Protein AF-0000000068385764 (afdb_homodimer)

Nearest PDB structures (foldseek):
  3mxz-assembly1_A  TM=8.452E-01  e=9.315E-01  Arabidopsis thaliana
  4q4a-assembly1_A  TM=8.305E-01  e=1.047E+00  Thermotoga maritima MSB8
  3lsq-assembly1_A  TM=7.237E-01  e=1.990E+00  Trypanosoma brucei
  8ivz-assembly1_A  TM=7.715E-01  e=4.508E+00  Mus musculus
  8tsh-assembly1_F  TM=5.080E-01  e=4.252E+00  Caldimonas thermodepolymerans

Secondary structure (DSSP, 8-state):
-------------------HHHHHHHHHHHHHHHHHHHHHHHHHHHHHHHHTTS---HHHHHHHHHHHHHHHHHHHHHHHTT--/-------------------HHHHHHHHHHHHHHHHHHHHHHHHHHHHHHHHTTS---HHHHHHHHHHHHHHHHHHHHHHHTT--

Sequence (168 aa):
MKSFKATIAMLACFAGPASANECSDAADAYNSATSEISGYLRRYVGCVENSQGADDCSSEFRRLRNAQSDFESAVSQYQSYDCRMKSFKATIAMLACFAGPASANECSDAADAYNSATSEISGYLRRYVGCVENSQGADDCSSEFRRLRNAQSDFESAVSQYQSYDCR

Radius of gyration: 26.23 Å; Cα contacts (8 Å, |Δi|>4): 142; chains: 2; bounding box: 57×90×42 Å

pLDDT: mean 84.88, std 19.81, range [37.25, 98.75]

Foldseek 3Di:
DPPPPPPPPPPPVPVPQPDPVLLVVLVVLLVVLVVQLVVLVVVQVVCVVVCPVVDPSVVSVVSNVVSVVSNVVSVVSNVVNVSD/DPPPPPPPPPPPVPVPQPDPVLLVVLVVLLVVLVVQLVVLVVVQVVCVVPCPVVDPSVVSVVSNVVSVVSNVVSVVSNVVNVSD

Structure (mmCIF, N/CA/C/O backbone):
data_AF-0000000068385764-model_v1
#
loop_
_entity.id
_entity.type
_entity.pdbx_description
1 polymer 'Uncharacterized protein'
#
loop_
_atom_site.group_PDB
_atom_site.id
_atom_site.type_symbol
_atom_site.label_atom_id
_atom_site.label_alt_id
_atom_site.label_comp_id
_atom_site.label_asym_id
_atom_site.label_entity_id
_atom_site.label_seq_id
_atom_site.pdbx_PDB_ins_code
_atom_site.Cartn_x
_atom_site.Cartn_y
_atom_site.Cartn_z
_atom_site.occupancy
_atom_site.B_iso_or_equiv
_atom_site.auth_seq_id
_atom_site.auth_comp_id
_atom_site.auth_asym_id
_atom_site.auth_atom_id
_atom_site.pdbx_PDB_model_num
ATOM 1 N N . MET A 1 1 ? -42.375 -48.875 1.372 1 37.25 1 MET A N 1
ATOM 2 C CA . MET A 1 1 ? -41.656 -47.625 1.422 1 37.25 1 MET A CA 1
ATOM 3 C C . MET A 1 1 ? -40.281 -47.75 0.779 1 37.25 1 MET A C 1
ATOM 5 O O . MET A 1 1 ? -39.438 -48.531 1.223 1 37.25 1 MET A O 1
ATOM 9 N N . LYS A 1 2 ? -40.188 -47.656 -0.62 1 51.62 2 LYS A N 1
ATOM 10 C CA . LYS A 1 2 ? -38.969 -47.719 -1.436 1 51.62 2 LYS A CA 1
ATOM 11 C C . LYS A 1 2 ? -38 -46.594 -1.036 1 51.62 2 LYS A C 1
ATOM 13 O O . LYS A 1 2 ? -38.375 -45.438 -0.96 1 51.62 2 LYS A O 1
ATOM 18 N N . SER A 1 3 ? -36.969 -46.781 -0.1 1 49.47 3 SER A N 1
ATOM 19 C CA . SER A 1 3 ? -35.906 -45.875 0.26 1 49.47 3 SER A CA 1
ATOM 20 C C . SER A 1 3 ? -35.125 -45.406 -0.977 1 49.47 3 SER A C 1
ATOM 22 O O . SER A 1 3 ? -34.656 -46.219 -1.763 1 49.47 3 SER A O 1
ATOM 24 N N . PHE A 1 4 ? -35.531 -44.219 -1.562 1 52.66 4 PHE A N 1
ATOM 25 C CA . PHE A 1 4 ? -34.812 -43.531 -2.625 1 52.66 4 PHE A CA 1
ATOM 26 C C . PHE A 1 4 ? -33.406 -43.156 -2.168 1 52.66 4 PHE A C 1
ATOM 28 O O . PHE A 1 4 ? -33.25 -42.281 -1.313 1 52.66 4 PHE A O 1
ATOM 35 N N . LYS A 1 5 ? -32.406 -44.062 -2.152 1 48.16 5 LYS A N 1
ATOM 36 C CA . LYS A 1 5 ? -31.016 -43.719 -1.959 1 48.16 5 LYS A CA 1
ATOM 37 C C . LYS A 1 5 ? -30.531 -42.719 -3.02 1 48.16 5 LYS A C 1
ATOM 39 O O . LYS A 1 5 ? -30.469 -43.062 -4.203 1 48.16 5 LYS A O 1
ATOM 44 N N . ALA A 1 6 ? -30.734 -41.375 -2.832 1 48.66 6 ALA A N 1
ATOM 45 C CA . ALA A 1 6 ? -30.125 -40.344 -3.656 1 48.66 6 ALA A CA 1
ATOM 46 C C . ALA A 1 6 ? -28.609 -40.406 -3.578 1 48.66 6 ALA A C 1
ATOM 48 O O . ALA A 1 6 ? -28.016 -40.219 -2.51 1 48.66 6 ALA A O 1
ATOM 49 N N . THR A 1 7 ? -27.906 -41.188 -4.371 1 43.41 7 THR A N 1
ATOM 50 C CA . THR A 1 7 ? -26.453 -41.125 -4.508 1 43.41 7 THR A CA 1
ATOM 51 C C . THR A 1 7 ? -26.031 -39.719 -4.922 1 43.41 7 THR A C 1
ATOM 53 O O . THR A 1 7 ? -26.359 -39.25 -6.02 1 43.41 7 THR A O 1
ATOM 56 N N . ILE A 1 8 ? -25.812 -38.75 -4.043 1 47.38 8 ILE A N 1
ATOM 57 C CA . ILE A 1 8 ? -25.172 -37.469 -4.305 1 47.38 8 ILE A CA 1
ATOM 58 C C . ILE A 1 8 ? -23.797 -37.688 -4.945 1 47.38 8 ILE A C 1
ATOM 60 O O . ILE A 1 8 ? -22.891 -38.219 -4.301 1 47.38 8 ILE A O 1
ATOM 64 N N . ALA A 1 9 ? -23.75 -37.875 -6.27 1 41.59 9 ALA A N 1
ATOM 65 C CA . ALA A 1 9 ? -22.484 -37.844 -7.016 1 41.59 9 ALA A CA 1
ATOM 66 C C . ALA A 1 9 ? -21.719 -36.562 -6.754 1 41.59 9 ALA A C 1
ATOM 68 O O . ALA A 1 9 ? -22.156 -35.469 -7.164 1 41.59 9 ALA A O 1
ATOM 69 N N . MET A 1 10 ? -20.906 -36.438 -5.715 1 45.66 10 MET A N 1
ATOM 70 C CA . MET A 1 10 ? -19.922 -35.344 -5.566 1 45.66 10 MET A CA 1
ATOM 71 C C . MET A 1 10 ? -19.047 -35.25 -6.801 1 45.66 10 MET A C 1
ATOM 73 O O . MET A 1 10 ? -18.219 -36.125 -7.055 1 45.66 10 MET A O 1
ATOM 77 N N . LEU A 1 11 ? -19.469 -34.656 -7.848 1 44.22 11 LEU A N 1
ATOM 78 C CA . LEU A 1 11 ? -18.594 -34.25 -8.945 1 44.22 11 LEU A CA 1
ATOM 79 C C . LEU A 1 11 ? -17.391 -33.469 -8.43 1 44.22 11 LEU A C 1
ATOM 81 O O . LEU A 1 11 ? -17.5 -32.281 -8.102 1 44.22 11 LEU A O 1
ATOM 85 N N . ALA A 1 12 ? -16.5 -34.062 -7.688 1 44.38 12 ALA A N 1
ATOM 86 C CA . ALA A 1 12 ? -15.203 -33.438 -7.488 1 44.38 12 ALA A CA 1
ATOM 87 C C . ALA A 1 12 ? -14.586 -33.031 -8.82 1 44.38 12 ALA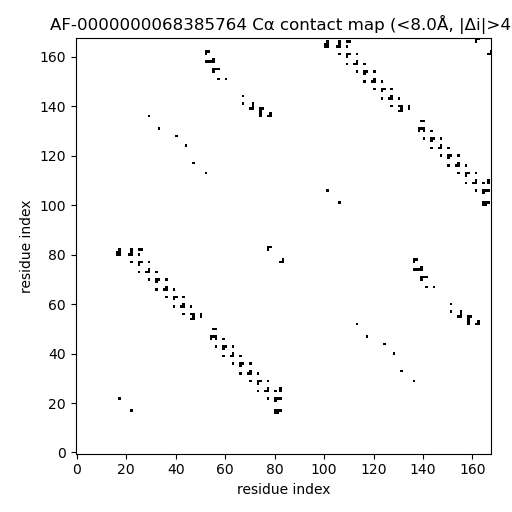 A C 1
ATOM 89 O O . ALA A 1 12 ? -14.172 -33.875 -9.609 1 44.38 12 ALA A O 1
ATOM 90 N N . CYS A 1 13 ? -15.031 -31.938 -9.391 1 45.38 13 CYS A N 1
ATOM 91 C CA . CYS A 1 13 ? -14.266 -31.391 -10.5 1 45.38 13 CYS A CA 1
ATOM 92 C C . CYS A 1 13 ? -12.773 -31.359 -10.18 1 45.38 13 CYS A C 1
ATOM 94 O O . CYS A 1 13 ? -12.312 -30.484 -9.445 1 45.38 13 CYS A O 1
ATOM 96 N N . PHE A 1 14 ? -12.117 -32.438 -10.062 1 45.25 14 PHE A N 1
ATOM 97 C CA . PHE A 1 14 ? -10.656 -32.469 -10.086 1 45.25 14 PHE A CA 1
ATOM 98 C C . PHE A 1 14 ? -10.125 -31.562 -11.195 1 45.25 14 PHE A C 1
ATOM 100 O O . PHE A 1 14 ? -10.367 -31.812 -12.375 1 45.25 14 PHE A O 1
ATOM 107 N N . ALA A 1 15 ? -10.023 -30.188 -10.93 1 49.81 15 ALA A N 1
ATOM 108 C CA . ALA A 1 15 ? -9.266 -29.406 -11.906 1 49.81 15 ALA A CA 1
ATOM 109 C C . ALA A 1 15 ? -8.039 -30.172 -12.391 1 49.81 15 ALA A C 1
ATOM 111 O O . ALA A 1 15 ? -7.203 -30.594 -11.586 1 49.81 15 ALA A O 1
ATOM 112 N N . GLY A 1 16 ? -8.148 -30.938 -13.25 1 56.5 16 GLY A N 1
ATOM 113 C CA . GLY A 1 16 ? -7.035 -31.609 -13.898 1 56.5 16 GLY A CA 1
ATOM 114 C C . GLY A 1 16 ? -5.797 -30.75 -14.008 1 56.5 16 GLY A C 1
ATOM 115 O O . GLY A 1 16 ? -5.871 -29.531 -13.836 1 56.5 16 GLY A O 1
ATOM 116 N N . PRO A 1 17 ? -4.539 -31.391 -13.953 1 61.53 17 PRO A N 1
ATOM 117 C CA . PRO A 1 17 ? -3.307 -30.625 -14.117 1 61.53 17 PRO A CA 1
ATOM 118 C C . PRO A 1 17 ? -3.426 -29.547 -15.203 1 61.53 17 PRO A C 1
ATOM 120 O O . PRO A 1 17 ? -4.043 -29.781 -16.25 1 61.53 17 PRO A O 1
ATOM 123 N N . ALA A 1 18 ? -3.285 -28.281 -14.711 1 64.62 18 ALA A N 1
ATOM 124 C CA . ALA A 1 18 ? -3.287 -27.172 -15.672 1 64.62 18 ALA A CA 1
ATOM 125 C C . ALA A 1 18 ? -2.467 -27.531 -16.906 1 64.62 18 ALA A C 1
ATOM 127 O O . ALA A 1 18 ? -1.429 -28.188 -16.812 1 64.62 18 ALA A O 1
ATOM 128 N N . SER A 1 19 ? -3.064 -27.422 -17.984 1 75.44 19 SER A N 1
ATOM 129 C CA . SER A 1 19 ? -2.277 -27.578 -19.203 1 75.44 19 SER A CA 1
ATOM 130 C C . SER A 1 19 ? -1.047 -26.672 -19.188 1 75.44 19 SER A C 1
ATOM 132 O O . SER A 1 19 ? -0.979 -25.719 -18.406 1 75.44 19 SER A O 1
ATOM 134 N N . ALA A 1 20 ? 0.087 -27.047 -19.781 1 78.81 20 ALA A N 1
ATOM 135 C CA . ALA A 1 20 ? 1.304 -26.25 -19.922 1 78.81 20 ALA A CA 1
ATOM 136 C C . ALA A 1 20 ? 0.978 -24.812 -20.312 1 78.81 20 ALA A C 1
ATOM 138 O O . ALA A 1 20 ? 1.614 -23.875 -19.844 1 78.81 20 ALA A O 1
ATOM 139 N N . ASN A 1 21 ? -0.112 -24.625 -21.094 1 85.06 21 ASN A N 1
ATOM 140 C CA . ASN A 1 21 ? -0.501 -23.281 -21.531 1 85.06 21 ASN A CA 1
ATOM 141 C C . ASN A 1 21 ? -1.097 -22.469 -20.391 1 85.06 21 ASN A C 1
ATOM 143 O O . ASN A 1 21 ? -0.827 -21.281 -20.266 1 85.06 21 ASN A O 1
ATOM 147 N N . GLU A 1 22 ? -1.84 -23.172 -19.562 1 87.12 22 GLU A N 1
ATOM 148 C CA . GLU A 1 22 ? -2.441 -22.453 -18.438 1 87.12 22 GLU A CA 1
ATOM 149 C C . GLU A 1 22 ? -1.375 -21.953 -17.469 1 87.12 22 GLU A C 1
ATOM 151 O O . GLU A 1 22 ? -1.46 -20.828 -16.969 1 87.12 22 GLU A O 1
ATOM 156 N N . CYS A 1 23 ? -0.352 -22.719 -17.281 1 91.06 23 CYS A N 1
ATOM 157 C CA . CYS A 1 23 ? 0.727 -22.312 -16.391 1 91.06 23 CYS A CA 1
ATOM 158 C C . CYS A 1 23 ? 1.562 -21.203 -17 1 91.06 23 CYS A C 1
ATOM 160 O O . CYS A 1 23 ? 1.989 -20.281 -16.312 1 91.06 23 CYS A O 1
ATOM 162 N N . SER A 1 24 ? 1.756 -21.344 -18.281 1 92.5 24 SER A N 1
ATOM 163 C CA . SER A 1 24 ? 2.486 -20.266 -18.953 1 92.5 24 SER A CA 1
ATOM 164 C C . SER A 1 24 ? 1.74 -18.938 -18.859 1 92.5 24 SER A C 1
ATOM 166 O O . SER A 1 24 ? 2.342 -17.906 -18.562 1 92.5 24 SER A O 1
ATOM 168 N N . ASP A 1 25 ? 0.398 -18.938 -19.047 1 92.81 25 ASP A N 1
ATOM 169 C CA . ASP A 1 25 ? -0.423 -17.734 -18.938 1 92.81 25 ASP A CA 1
ATOM 170 C C . ASP A 1 25 ? -0.392 -17.188 -17.5 1 92.81 25 ASP A C 1
ATOM 172 O O . ASP A 1 25 ? -0.287 -15.977 -17.312 1 92.81 25 ASP A O 1
ATOM 176 N N . ALA A 1 26 ? -0.474 -18.031 -16.594 1 94.31 26 ALA A N 1
ATOM 177 C CA . ALA A 1 26 ? -0.449 -17.609 -15.188 1 94.31 26 ALA A CA 1
ATOM 178 C C . ALA A 1 26 ? 0.901 -17 -14.828 1 94.31 26 ALA A C 1
ATOM 180 O O . ALA A 1 26 ? 0.963 -16.016 -14.094 1 94.31 26 ALA A O 1
ATOM 181 N N . ALA A 1 27 ? 1.94 -17.609 -15.281 1 93.88 27 ALA A N 1
ATOM 182 C CA . ALA A 1 27 ? 3.281 -17.078 -15.039 1 93.88 27 ALA A CA 1
ATOM 183 C C . ALA A 1 27 ? 3.439 -15.695 -15.648 1 93.88 27 ALA A C 1
ATOM 185 O O . ALA A 1 27 ? 4.012 -14.797 -15.023 1 93.88 27 ALA A O 1
ATOM 186 N N . ASP A 1 28 ? 2.908 -15.57 -16.812 1 95 28 ASP A N 1
ATOM 187 C CA . ASP A 1 28 ? 2.951 -14.273 -17.484 1 95 28 ASP A CA 1
ATOM 188 C C . ASP A 1 28 ? 2.156 -13.227 -16.703 1 95 28 ASP A C 1
ATOM 190 O O . ASP A 1 28 ? 2.615 -12.102 -16.516 1 95 28 ASP A O 1
ATOM 194 N N . ALA A 1 29 ? 0.967 -13.578 -16.281 1 95.88 29 ALA A N 1
ATOM 195 C CA . ALA A 1 29 ? 0.139 -12.688 -15.477 1 95.88 29 ALA A CA 1
ATOM 196 C C . ALA A 1 29 ? 0.841 -12.305 -14.172 1 95.88 29 ALA A C 1
ATOM 198 O O . ALA A 1 29 ? 0.831 -11.133 -13.773 1 95.88 29 ALA A O 1
ATOM 199 N N . TYR A 1 30 ? 1.454 -13.281 -13.594 1 96.31 30 TYR A N 1
ATOM 200 C CA . TYR A 1 30 ? 2.189 -13.031 -12.359 1 96.31 30 TYR A CA 1
ATOM 201 C C . TYR A 1 30 ? 3.342 -12.062 -12.594 1 96.31 30 TYR A C 1
ATOM 203 O O . TYR A 1 30 ? 3.521 -11.102 -11.844 1 96.31 30 TYR A O 1
ATOM 211 N N . ASN A 1 31 ? 4.09 -12.305 -13.578 1 96.25 31 ASN A N 1
ATOM 212 C CA . ASN A 1 31 ? 5.215 -11.438 -13.898 1 96.25 31 ASN A CA 1
ATOM 213 C C . ASN A 1 31 ? 4.75 -10.008 -14.195 1 96.25 31 ASN A C 1
ATOM 215 O O . ASN A 1 31 ? 5.375 -9.047 -13.75 1 96.25 31 ASN A O 1
ATOM 219 N N . SER A 1 32 ? 3.689 -9.859 -14.914 1 97.62 32 SER A N 1
ATOM 220 C CA . SER A 1 32 ? 3.129 -8.555 -15.227 1 97.62 32 SER A CA 1
ATOM 221 C C . SER A 1 32 ? 2.662 -7.836 -13.969 1 97.62 32 SER A C 1
ATOM 223 O O . SER A 1 32 ? 2.965 -6.656 -13.766 1 97.62 32 SER A O 1
ATOM 225 N N . ALA A 1 33 ? 1.976 -8.562 -13.172 1 97.94 33 ALA A N 1
ATOM 226 C CA . ALA A 1 33 ? 1.474 -7.973 -11.93 1 97.94 33 ALA A CA 1
ATOM 227 C C . ALA A 1 33 ? 2.623 -7.559 -11.016 1 97.94 33 ALA A C 1
ATOM 229 O O . ALA A 1 33 ? 2.555 -6.516 -10.352 1 97.94 33 ALA A O 1
ATOM 230 N N . THR A 1 34 ? 3.643 -8.359 -10.938 1 97.62 34 THR A N 1
ATOM 231 C CA . THR A 1 34 ? 4.812 -8.047 -10.133 1 97.62 34 THR A CA 1
ATOM 232 C C . THR A 1 34 ? 5.484 -6.77 -10.633 1 97.62 34 THR A C 1
ATOM 234 O O . THR A 1 34 ? 5.863 -5.906 -9.836 1 97.62 34 THR A O 1
ATOM 237 N N . SER A 1 35 ? 5.629 -6.699 -11.922 1 97.75 35 SER A N 1
ATOM 238 C CA . SER A 1 35 ? 6.211 -5.496 -12.508 1 97.75 35 SER A CA 1
ATOM 239 C C . SER A 1 35 ? 5.363 -4.266 -12.195 1 97.75 35 SER A C 1
ATOM 241 O O . SER A 1 35 ? 5.898 -3.221 -11.812 1 97.75 35 SER A O 1
ATOM 243 N N . GLU A 1 36 ? 4.086 -4.383 -12.359 1 98.25 36 GLU A N 1
ATOM 244 C CA . GLU A 1 36 ? 3.18 -3.258 -12.141 1 98.25 36 GLU A CA 1
ATOM 245 C C . GLU A 1 36 ? 3.215 -2.803 -10.688 1 98.25 36 GLU A C 1
ATOM 247 O O . GLU A 1 36 ? 3.355 -1.609 -10.406 1 98.25 36 GLU A O 1
ATOM 252 N N . ILE A 1 37 ? 3.086 -3.768 -9.773 1 98.25 37 ILE A N 1
ATOM 253 C CA . ILE A 1 37 ? 3.051 -3.406 -8.359 1 98.25 37 ILE A CA 1
ATOM 254 C C . ILE A 1 37 ? 4.391 -2.805 -7.949 1 98.25 37 ILE A C 1
ATOM 256 O O . ILE A 1 37 ? 4.441 -1.884 -7.129 1 98.25 37 ILE A O 1
ATOM 260 N N . SER A 1 38 ? 5.531 -3.262 -8.508 1 97.12 38 SER A N 1
ATOM 261 C CA . SER A 1 38 ? 6.848 -2.689 -8.234 1 97.12 38 SER A CA 1
ATOM 262 C C . SER A 1 38 ? 6.93 -1.245 -8.719 1 97.12 38 SER A C 1
ATOM 264 O O . SER A 1 38 ? 7.516 -0.394 -8.047 1 97.12 38 SER A O 1
ATOM 266 N N . GLY A 1 39 ? 6.352 -0.966 -9.852 1 97.69 39 GLY A N 1
ATOM 267 C CA . GLY A 1 39 ? 6.309 0.397 -10.359 1 97.69 39 GLY A CA 1
ATOM 268 C C . GLY A 1 39 ? 5.551 1.346 -9.445 1 97.69 39 GLY A C 1
ATOM 269 O O . GLY A 1 39 ? 6.047 2.424 -9.117 1 97.69 39 GLY A O 1
ATOM 270 N N . TYR A 1 40 ? 4.414 0.905 -9.039 1 98.12 40 TYR A N 1
ATOM 271 C CA . TYR A 1 40 ? 3.594 1.765 -8.195 1 98.12 40 TYR A CA 1
ATOM 272 C C . TYR A 1 40 ? 4.199 1.897 -6.805 1 98.12 40 TYR A C 1
ATOM 274 O O . TYR A 1 40 ? 4.078 2.945 -6.164 1 98.12 40 TYR A O 1
ATOM 282 N N . LEU A 1 41 ? 4.871 0.837 -6.312 1 97.5 41 LEU A N 1
ATOM 283 C CA . LEU A 1 41 ? 5.605 0.907 -5.055 1 97.5 41 LEU A CA 1
ATOM 284 C C . LEU A 1 41 ? 6.668 2.002 -5.105 1 97.5 41 LEU A C 1
ATOM 286 O O . LEU A 1 41 ? 6.781 2.805 -4.176 1 97.5 41 LEU A O 1
ATOM 290 N N . ARG A 1 42 ? 7.398 2.094 -6.137 1 96.5 42 ARG A N 1
ATOM 291 C CA . ARG A 1 42 ? 8.438 3.109 -6.285 1 96.5 42 ARG A CA 1
ATOM 292 C C . ARG A 1 42 ? 7.832 4.512 -6.266 1 96.5 42 ARG A C 1
ATOM 294 O O . ARG A 1 42 ? 8.367 5.41 -5.613 1 96.5 42 ARG A O 1
ATOM 301 N N . ARG A 1 43 ? 6.758 4.672 -6.957 1 97.94 43 ARG A N 1
ATOM 302 C CA . ARG A 1 43 ? 6.09 5.973 -6.977 1 97.94 43 ARG A CA 1
ATOM 303 C C . ARG A 1 43 ? 5.59 6.352 -5.586 1 97.94 43 ARG A C 1
ATOM 305 O O . ARG A 1 43 ? 5.742 7.496 -5.156 1 97.94 43 ARG A O 1
ATOM 312 N N . TYR A 1 44 ? 5.016 5.406 -4.918 1 98.44 44 TYR A N 1
ATOM 313 C CA . TYR A 1 44 ? 4.484 5.66 -3.584 1 98.44 44 TYR A CA 1
ATOM 314 C C . TYR A 1 44 ? 5.602 5.996 -2.605 1 98.44 44 TYR A C 1
ATOM 316 O O . TYR A 1 44 ? 5.48 6.93 -1.81 1 98.44 44 TYR A O 1
ATOM 324 N N . VAL A 1 45 ? 6.676 5.246 -2.613 1 97.06 45 VAL A N 1
ATOM 325 C CA . VAL A 1 45 ? 7.844 5.535 -1.786 1 97.06 45 VAL A CA 1
ATOM 326 C C . VAL A 1 45 ? 8.32 6.961 -2.049 1 97.06 45 VAL A C 1
ATOM 328 O O . VAL A 1 45 ? 8.539 7.73 -1.111 1 97.06 45 VAL A O 1
ATOM 331 N N . GLY A 1 46 ? 8.5 7.277 -3.32 1 96.94 46 GLY A N 1
ATOM 332 C CA . GLY A 1 46 ? 8.898 8.633 -3.672 1 96.94 46 GLY A CA 1
ATOM 333 C C . GLY A 1 46 ? 7.961 9.695 -3.125 1 96.94 46 GLY A C 1
ATOM 334 O O . GLY A 1 46 ? 8.414 10.727 -2.633 1 96.94 46 GLY A O 1
ATOM 335 N N . CYS A 1 47 ? 6.66 9.5 -3.203 1 97.94 47 CYS A N 1
ATOM 336 C CA . CYS A 1 47 ? 5.668 10.445 -2.695 1 97.94 47 CYS A CA 1
ATOM 337 C C . CYS A 1 47 ? 5.828 10.648 -1.194 1 97.94 47 CYS A C 1
ATOM 339 O O . CYS A 1 47 ? 5.859 11.781 -0.718 1 97.94 47 CYS A O 1
ATOM 341 N N . VAL A 1 48 ? 5.945 9.555 -0.44 1 97.44 48 VAL A N 1
ATOM 342 C CA . VAL A 1 48 ? 6.059 9.625 1.013 1 97.44 48 VAL A CA 1
ATOM 343 C C . VAL A 1 48 ? 7.344 10.359 1.397 1 97.44 48 VAL A C 1
ATOM 345 O O . VAL A 1 48 ? 7.332 11.227 2.275 1 97.44 48 VAL A O 1
ATOM 348 N N . GLU A 1 49 ? 8.438 10.102 0.788 1 95.19 49 GLU A N 1
ATOM 349 C CA . GLU A 1 49 ? 9.734 10.672 1.118 1 95.19 49 GLU A CA 1
ATOM 350 C C . GLU A 1 49 ? 9.781 12.164 0.798 1 95.19 49 GLU A C 1
ATOM 352 O O . GLU A 1 49 ? 10.469 12.93 1.475 1 95.19 49 GLU A O 1
ATOM 357 N N . ASN A 1 50 ? 9.031 12.508 -0.175 1 95.44 50 ASN A N 1
ATOM 358 C CA . ASN A 1 50 ? 9.148 13.883 -0.65 1 95.44 50 ASN A CA 1
ATOM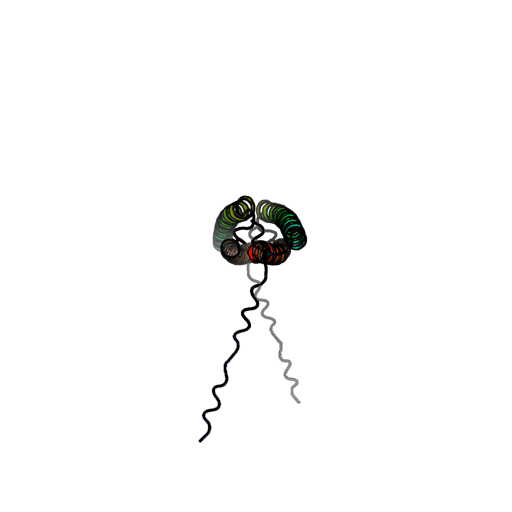 359 C C . ASN A 1 50 ? 8.016 14.758 -0.13 1 95.44 50 ASN A C 1
ATOM 361 O O . ASN A 1 50 ? 8.039 15.984 -0.289 1 95.44 50 ASN A O 1
ATOM 365 N N . SER A 1 51 ? 6.992 14.211 0.456 1 94.69 51 SER A N 1
ATOM 366 C CA . SER A 1 51 ? 5.785 14.938 0.831 1 94.69 51 SER A CA 1
ATOM 367 C C . SER A 1 51 ? 6.105 16.078 1.798 1 94.69 51 SER A C 1
ATOM 369 O O . SER A 1 51 ? 5.562 17.172 1.676 1 94.69 51 SER A O 1
ATOM 371 N N . GLN A 1 52 ? 6.953 15.859 2.826 1 92.31 52 GLN A N 1
ATOM 372 C CA . GLN A 1 52 ? 7.277 16.812 3.877 1 92.31 52 GLN A CA 1
ATOM 373 C C . GLN A 1 52 ? 6.012 17.406 4.488 1 92.31 52 GLN A C 1
ATOM 375 O O . GLN A 1 52 ? 5.961 18.609 4.789 1 92.31 52 GLN A O 1
ATOM 380 N N . GLY A 1 53 ? 4.93 16.609 4.512 1 92.62 53 GLY A N 1
ATOM 381 C CA . GLY A 1 53 ? 3.693 17.031 5.148 1 92.62 53 GLY A CA 1
ATOM 382 C C . GLY A 1 53 ? 2.75 17.75 4.195 1 92.62 53 GLY A C 1
ATOM 383 O O . GLY A 1 53 ? 1.648 18.141 4.586 1 92.62 53 GLY A O 1
ATOM 384 N N . ALA A 1 54 ? 3.084 17.938 2.979 1 94.38 54 ALA A N 1
ATOM 385 C CA . ALA A 1 54 ? 2.275 18.688 2.016 1 94.38 54 ALA A CA 1
ATOM 386 C C . ALA A 1 54 ? 1.307 17.766 1.282 1 94.38 54 ALA A C 1
ATOM 388 O O . ALA A 1 54 ? 0.301 18.219 0.734 1 94.38 54 ALA A O 1
ATOM 389 N N . ASP A 1 55 ? 1.608 16.531 1.155 1 95.81 55 ASP A N 1
ATOM 390 C CA . ASP A 1 55 ? 0.844 15.531 0.417 1 95.81 55 ASP A CA 1
ATOM 391 C C . ASP A 1 55 ? 0.661 14.258 1.243 1 95.81 55 ASP A C 1
ATOM 393 O O . ASP A 1 55 ? 1.629 13.719 1.784 1 95.81 55 ASP A O 1
ATOM 397 N N . ASP A 1 56 ? -0.558 13.828 1.349 1 97.25 56 ASP A N 1
ATOM 398 C CA . ASP A 1 56 ? -0.821 12.617 2.117 1 97.25 56 ASP A CA 1
ATOM 399 C C . ASP A 1 56 ? -0.665 11.375 1.25 1 97.25 56 ASP A C 1
ATOM 401 O O . ASP A 1 56 ? -0.852 10.25 1.726 1 97.25 56 ASP A O 1
ATOM 405 N N . CYS A 1 57 ? -0.433 11.469 -0.028 1 98.56 57 CYS A N 1
ATOM 406 C CA . CYS A 1 57 ? -0.08 10.438 -0.995 1 98.56 57 CYS A CA 1
ATOM 407 C C . CYS A 1 57 ? -1.227 9.453 -1.182 1 98.56 57 CYS A C 1
ATOM 409 O O . CYS A 1 57 ? -1.002 8.289 -1.533 1 98.56 57 CYS A O 1
ATOM 411 N N . SER A 1 58 ? -2.473 9.93 -0.923 1 98.38 58 SER A N 1
ATOM 412 C CA . SER A 1 58 ? -3.645 9.062 -1.045 1 98.38 58 SER A CA 1
ATOM 413 C C . SER A 1 58 ? -3.846 8.609 -2.486 1 98.38 58 SER A C 1
ATOM 415 O O . SER A 1 58 ? -4.273 7.477 -2.729 1 98.38 58 SER A O 1
ATOM 417 N N . SER A 1 59 ? -3.502 9.469 -3.422 1 98.44 59 SER A N 1
ATOM 418 C CA . SER A 1 59 ? -3.676 9.109 -4.824 1 98.44 59 SER A CA 1
ATOM 419 C C . SER A 1 59 ? -2.713 8 -5.234 1 98.44 59 SER A C 1
ATOM 421 O O . SER A 1 59 ? -3.117 7.02 -5.867 1 98.44 59 SER A O 1
ATOM 423 N N . GLU A 1 60 ? -1.466 8.148 -4.887 1 98.56 60 GLU A N 1
ATOM 424 C CA . GLU A 1 60 ? -0.49 7.109 -5.195 1 98.56 60 GLU A CA 1
ATOM 425 C C . GLU A 1 60 ? -0.833 5.801 -4.484 1 98.56 60 GLU A C 1
ATOM 427 O O . GLU A 1 60 ? -0.651 4.719 -5.043 1 98.56 60 GLU A O 1
ATOM 432 N N . PHE A 1 61 ? -1.356 5.895 -3.314 1 98.75 61 PHE A N 1
ATOM 433 C CA . PHE A 1 61 ? -1.701 4.684 -2.58 1 98.75 61 PHE A CA 1
ATOM 434 C C . PHE A 1 61 ? -2.867 3.963 -3.244 1 98.75 61 PHE A C 1
ATOM 436 O O . PHE A 1 61 ? -2.92 2.73 -3.252 1 98.75 61 PHE A O 1
ATOM 443 N N . ARG A 1 62 ? -3.797 4.691 -3.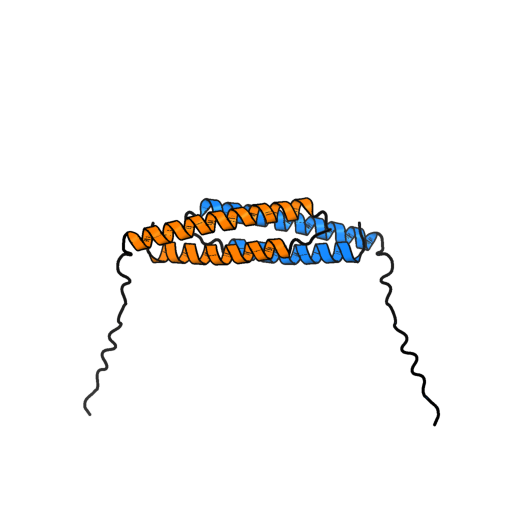729 1 98.62 62 ARG A N 1
ATOM 444 C CA . ARG A 1 62 ? -4.914 4.086 -4.445 1 98.62 62 ARG A CA 1
ATOM 445 C C . ARG A 1 62 ? -4.422 3.283 -5.645 1 98.62 62 ARG A C 1
ATOM 447 O O . ARG A 1 62 ? -4.922 2.188 -5.914 1 98.62 62 ARG A O 1
ATOM 454 N N . ARG A 1 63 ? -3.475 3.793 -6.355 1 98.62 63 ARG A N 1
ATOM 455 C CA . ARG A 1 63 ? -2.898 3.072 -7.484 1 98.62 63 ARG A CA 1
ATOM 456 C C . ARG A 1 63 ? -2.184 1.807 -7.02 1 98.62 63 ARG A C 1
ATOM 458 O O . ARG A 1 63 ? -2.301 0.754 -7.652 1 98.62 63 ARG A O 1
ATOM 465 N N . LEU A 1 64 ? -1.476 1.952 -5.914 1 98.75 64 LEU A N 1
ATOM 466 C CA . LEU A 1 64 ? -0.818 0.788 -5.328 1 98.75 64 LEU A CA 1
ATOM 467 C C . LEU A 1 64 ? -1.841 -0.262 -4.91 1 98.75 64 LEU A C 1
ATOM 469 O O . LEU A 1 64 ? -1.631 -1.459 -5.121 1 98.75 64 LEU A O 1
ATOM 473 N N . ARG A 1 65 ? -2.932 0.166 -4.348 1 98.62 65 ARG A N 1
ATOM 474 C CA . ARG A 1 65 ? -3.988 -0.742 -3.916 1 98.62 65 ARG A CA 1
ATOM 475 C C . ARG A 1 65 ? -4.578 -1.498 -5.102 1 98.62 65 ARG A C 1
ATOM 477 O O . ARG A 1 65 ? -4.836 -2.699 -5.012 1 98.62 65 ARG A O 1
ATOM 484 N N . ASN A 1 66 ? -4.801 -0.773 -6.156 1 98.56 66 ASN A N 1
ATOM 485 C CA . ASN A 1 66 ? -5.301 -1.432 -7.359 1 98.56 66 ASN A CA 1
ATOM 486 C C . ASN A 1 66 ? -4.312 -2.473 -7.879 1 98.56 66 ASN A C 1
ATOM 488 O O . ASN A 1 66 ? -4.707 -3.58 -8.25 1 98.56 66 ASN A O 1
ATOM 492 N N . ALA A 1 67 ? -3.062 -2.09 -7.953 1 98.62 67 AL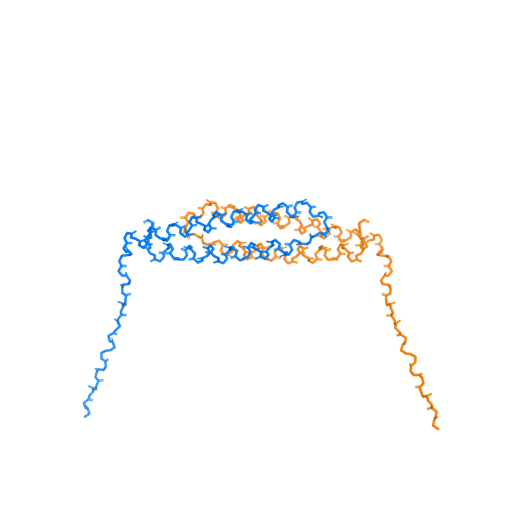A A N 1
ATOM 493 C CA . ALA A 1 67 ? -2.031 -3.029 -8.383 1 98.62 67 ALA A CA 1
ATOM 494 C C . ALA A 1 67 ? -1.96 -4.234 -7.445 1 98.62 67 ALA A C 1
ATOM 496 O O . ALA A 1 67 ? -1.698 -5.355 -7.887 1 98.62 67 ALA A O 1
ATOM 497 N N . GLN A 1 68 ? -2.143 -4.008 -6.152 1 98.62 68 GLN A N 1
ATOM 498 C CA . GLN A 1 68 ? -2.158 -5.094 -5.18 1 98.62 68 GLN A CA 1
ATOM 499 C C . GLN A 1 68 ? -3.275 -6.086 -5.48 1 98.62 68 GLN A C 1
ATOM 501 O O . GLN A 1 68 ? -3.082 -7.301 -5.363 1 98.62 68 GLN A O 1
ATOM 506 N N . SER A 1 69 ? -4.426 -5.586 -5.758 1 98.56 69 SER A N 1
ATOM 507 C CA . SER A 1 69 ? -5.543 -6.449 -6.117 1 98.56 69 SER A CA 1
ATOM 508 C C . SER A 1 69 ? -5.188 -7.344 -7.301 1 98.56 69 SER A C 1
ATOM 510 O O . SER A 1 69 ? -5.461 -8.547 -7.285 1 98.56 69 SER A O 1
ATOM 512 N N . ASP A 1 70 ? -4.574 -6.77 -8.344 1 98 70 ASP A N 1
ATOM 513 C CA . ASP A 1 70 ? -4.137 -7.531 -9.508 1 98 70 ASP A CA 1
ATOM 514 C C . ASP A 1 70 ? -3.08 -8.562 -9.117 1 98 70 ASP A C 1
ATOM 516 O O . ASP A 1 70 ? -3.1 -9.695 -9.609 1 98 70 ASP A O 1
ATOM 520 N N . PHE A 1 71 ? -2.16 -8.195 -8.305 1 98.5 71 PHE A N 1
ATOM 521 C CA . PHE A 1 71 ? -1.107 -9.086 -7.828 1 98.5 71 PHE A CA 1
ATOM 522 C C . PHE A 1 71 ? -1.7 -10.273 -7.086 1 98.5 71 PHE A C 1
ATOM 524 O O . PHE A 1 71 ? -1.309 -11.422 -7.32 1 98.5 71 PHE A O 1
ATOM 531 N N . GLU A 1 72 ? -2.672 -10.016 -6.203 1 98.31 72 GLU A N 1
ATOM 532 C CA . GLU A 1 72 ? -3.346 -11.086 -5.473 1 98.31 72 GLU A CA 1
ATOM 533 C C . GLU A 1 72 ? -4.023 -12.062 -6.43 1 98.31 72 GLU A C 1
ATOM 535 O O . GLU A 1 72 ? -3.943 -13.273 -6.242 1 98.31 72 GLU A O 1
ATOM 540 N N . SER A 1 73 ? -4.691 -11.508 -7.383 1 97.62 73 SER A N 1
ATOM 541 C CA . SER A 1 73 ? -5.352 -12.344 -8.383 1 97.62 73 SER A CA 1
ATOM 542 C C . SER A 1 73 ? -4.344 -13.203 -9.133 1 97.62 73 SER A C 1
ATOM 544 O O . SER A 1 73 ? -4.586 -14.391 -9.367 1 97.62 73 SER A O 1
ATOM 546 N N . ALA A 1 74 ? -3.252 -12.617 -9.531 1 97.12 74 ALA A N 1
ATOM 547 C CA . ALA A 1 74 ? -2.221 -13.336 -10.273 1 97.12 74 ALA A CA 1
ATOM 548 C C . ALA A 1 74 ? -1.605 -14.445 -9.422 1 97.12 74 ALA A C 1
ATOM 550 O O . ALA A 1 74 ? -1.372 -15.555 -9.914 1 97.12 74 ALA A O 1
ATOM 551 N N . VAL A 1 75 ? -1.345 -14.156 -8.211 1 96.94 75 VAL A N 1
ATOM 552 C CA . VAL A 1 75 ? -0.786 -15.164 -7.312 1 96.94 75 VAL A CA 1
ATOM 553 C C . VAL A 1 75 ? -1.784 -16.312 -7.129 1 96.94 75 VAL A C 1
ATOM 555 O O . VAL A 1 75 ? -1.409 -17.484 -7.172 1 96.94 75 VAL A O 1
ATOM 558 N N . SER A 1 76 ? -3.014 -15.969 -6.883 1 96.25 76 SER A N 1
ATOM 559 C CA . SER A 1 76 ? -4.055 -16.984 -6.723 1 96.25 76 SER A CA 1
ATOM 560 C C . SER A 1 76 ? -4.109 -17.906 -7.926 1 96.25 76 SER A C 1
ATOM 562 O O . SER A 1 76 ? -4.184 -19.141 -7.77 1 96.25 76 SER A O 1
ATOM 564 N N . GLN A 1 77 ? -4.059 -17.344 -9.109 1 93.69 77 GLN A N 1
ATOM 565 C CA . GLN A 1 77 ? -4.082 -18.156 -10.32 1 93.69 77 GLN A CA 1
ATOM 566 C C . GLN A 1 77 ? -2.822 -19.016 -10.438 1 93.69 77 GLN A C 1
ATOM 568 O O . GLN A 1 77 ? -2.896 -20.203 -10.781 1 93.69 77 GLN A O 1
ATOM 573 N N . TYR A 1 78 ? -1.8 -18.375 -10.219 1 93.38 78 TYR A N 1
ATOM 574 C CA . TYR A 1 78 ? -0.516 -19.062 -10.273 1 93.38 78 TYR A CA 1
ATOM 575 C C . TYR A 1 78 ? -0.5 -20.25 -9.32 1 93.38 78 TYR A C 1
ATOM 577 O O . TYR A 1 78 ? -0.025 -21.328 -9.68 1 93.38 78 TYR A O 1
ATOM 585 N N . GLN A 1 79 ? -1.031 -20.203 -8.203 1 92.69 79 GLN A N 1
ATOM 586 C CA . GLN A 1 79 ? -1.099 -21.25 -7.195 1 92.69 79 GLN A CA 1
ATOM 587 C C . GLN A 1 79 ? -2.156 -22.297 -7.559 1 92.69 79 GLN A C 1
ATOM 589 O O . GLN A 1 79 ? -1.946 -23.5 -7.371 1 92.69 79 GLN A O 1
ATOM 594 N N . SER A 1 80 ? -3.252 -21.844 -8.047 1 92.19 80 SER A N 1
ATOM 595 C CA . SER A 1 80 ? -4.355 -22.734 -8.367 1 92.19 80 SER A CA 1
ATOM 596 C C . SER A 1 80 ? -3.953 -23.75 -9.438 1 92.19 80 SER A C 1
ATOM 598 O O . SER A 1 80 ? -4.402 -24.891 -9.422 1 92.19 80 SER A O 1
ATOM 600 N N . TYR A 1 81 ? -3.062 -23.312 -10.32 1 89.31 81 TYR A N 1
ATOM 601 C CA . TYR A 1 81 ? -2.641 -24.172 -11.414 1 89.31 81 TYR A CA 1
ATOM 602 C C . TYR A 1 81 ? -1.399 -24.969 -11.031 1 89.31 81 TYR A C 1
ATOM 604 O O . TYR A 1 81 ? -0.861 -25.734 -11.844 1 89.31 81 TYR A O 1
ATOM 612 N N . ASP A 1 82 ? -0.988 -24.797 -9.781 1 84.69 82 ASP A N 1
ATOM 613 C CA . ASP A 1 82 ? 0.202 -25.484 -9.281 1 84.69 82 ASP A CA 1
ATOM 614 C C . ASP A 1 82 ? 1.382 -25.281 -10.234 1 84.69 82 ASP A C 1
ATOM 616 O O . ASP A 1 82 ? 2.041 -26.266 -10.617 1 84.69 82 ASP A O 1
ATOM 620 N N . CYS A 1 83 ? 1.415 -24.125 -10.719 1 79.81 83 CYS A N 1
ATOM 621 C CA . CYS A 1 83 ? 2.402 -23.844 -11.758 1 79.81 83 CYS A CA 1
ATOM 622 C C . CYS A 1 83 ? 3.803 -23.75 -11.164 1 79.81 83 CYS A C 1
ATOM 624 O O . CYS A 1 83 ? 4.762 -23.453 -11.867 1 79.81 83 CYS A O 1
ATOM 626 N N . ARG A 1 84 ? 3.957 -24.125 -9.945 1 70.75 84 ARG A N 1
ATOM 627 C CA . ARG A 1 84 ? 5.312 -24.188 -9.398 1 70.75 84 ARG A CA 1
ATOM 628 C C . ARG A 1 84 ? 6.078 -25.375 -9.969 1 70.75 84 ARG A C 1
ATOM 630 O O . ARG A 1 84 ? 5.484 -26.391 -10.312 1 70.75 84 ARG A O 1
ATOM 637 N N . MET B 1 1 ? -47.031 42.844 11.062 1 37.25 1 MET B N 1
ATOM 638 C CA . MET B 1 1 ? -46.219 41.719 10.609 1 37.25 1 MET B CA 1
ATOM 639 C C . MET B 1 1 ? -44.719 42.031 10.797 1 37.25 1 MET B C 1
ATOM 641 O O . MET B 1 1 ? -44.188 42.938 10.156 1 37.25 1 MET B O 1
ATOM 645 N N . LYS B 1 2 ? -44.188 41.969 12.117 1 51.97 2 LYS B N 1
ATOM 646 C CA . LYS B 1 2 ? -42.781 42.188 12.508 1 51.97 2 LYS B CA 1
ATOM 647 C C . LYS B 1 2 ? -41.844 41.219 11.781 1 51.97 2 LYS B C 1
ATOM 649 O O . LYS B 1 2 ? -42.094 40.031 11.766 1 51.97 2 LYS B O 1
ATOM 654 N N . SER B 1 3 ? -41.156 41.531 10.594 1 48.72 3 SER B N 1
ATOM 655 C CA . SER B 1 3 ? -40.125 40.781 9.906 1 48.72 3 SER B CA 1
ATOM 656 C C . SER B 1 3 ? -39 40.375 10.867 1 48.72 3 SER B C 1
ATOM 658 O O . SER B 1 3 ? -38.438 41.219 11.547 1 48.72 3 SER B O 1
ATOM 660 N N . PHE B 1 4 ? -39.062 39.125 11.445 1 52.38 4 PHE B N 1
ATOM 661 C CA . PHE B 1 4 ? -38 38.531 12.242 1 52.38 4 PHE B CA 1
ATOM 662 C C . PHE B 1 4 ? -36.719 38.375 11.414 1 52.38 4 PHE B C 1
ATOM 664 O O . PHE B 1 4 ? -36.688 37.562 10.484 1 52.38 4 PHE B O 1
ATOM 671 N N . LYS B 1 5 ? -35.906 39.406 11.188 1 49.72 5 LYS B N 1
ATOM 672 C CA . LYS B 1 5 ? -34.562 39.281 10.625 1 49.72 5 LYS B CA 1
ATOM 673 C C . LYS B 1 5 ? -33.688 38.344 11.477 1 49.72 5 LYS B C 1
ATOM 675 O O . LYS B 1 5 ? -33.375 38.688 12.617 1 49.72 5 LYS B O 1
ATOM 680 N N . ALA B 1 6 ? -33.75 37.031 11.25 1 48.22 6 ALA B N 1
ATOM 681 C CA . ALA B 1 6 ? -32.812 36.094 11.836 1 48.22 6 ALA B CA 1
ATOM 682 C C . ALA B 1 6 ? -31.391 36.375 11.359 1 48.22 6 ALA B C 1
ATOM 684 O O . ALA B 1 6 ? -31.094 36.281 10.164 1 48.22 6 ALA B O 1
ATOM 685 N N . THR B 1 7 ? -30.609 37.25 11.969 1 43.62 7 THR B N 1
ATOM 686 C CA . THR B 1 7 ? -29.188 37.375 11.719 1 43.62 7 THR B CA 1
ATOM 687 C C . THR B 1 7 ? -28.469 36.062 11.93 1 43.62 7 THR B C 1
ATOM 689 O O . THR B 1 7 ? -28.406 35.531 13.047 1 43.62 7 THR B O 1
ATOM 692 N N . ILE B 1 8 ? -28.375 35.188 10.984 1 48 8 ILE B N 1
ATOM 693 C CA . ILE B 1 8 ? -27.516 34 10.992 1 48 8 ILE B CA 1
ATOM 694 C C . ILE B 1 8 ? -26.062 34.406 11.273 1 48 8 ILE B C 1
ATOM 696 O O . ILE B 1 8 ? -25.438 35.094 10.453 1 48 8 ILE B O 1
ATOM 700 N N . ALA B 1 9 ? -25.703 34.594 12.555 1 41.53 9 ALA B N 1
ATOM 701 C CA . ALA B 1 9 ? -24.297 34.75 12.938 1 41.53 9 ALA B CA 1
ATOM 702 C C . ALA B 1 9 ? -23.453 33.594 12.422 1 41.53 9 ALA B C 1
ATOM 704 O O . ALA B 1 9 ? -23.641 32.438 12.859 1 41.53 9 ALA B O 1
ATOM 705 N N . MET B 1 10 ? -22.938 33.594 11.211 1 45.25 10 MET B N 1
ATOM 706 C CA . MET B 1 10 ? -21.891 32.688 10.766 1 45.25 10 MET B CA 1
ATOM 707 C C . MET B 1 10 ? -20.719 32.688 11.742 1 45.25 10 MET B C 1
ATOM 709 O O . MET B 1 10 ? -19.984 33.688 11.828 1 45.25 10 MET B O 1
ATOM 713 N N . LEU B 1 11 ? -20.812 32.031 12.828 1 43.84 11 LEU B N 1
ATOM 714 C CA . LEU B 1 11 ? -19.656 31.734 13.656 1 43.84 11 LEU B CA 1
ATOM 715 C C . LEU B 1 11 ? -18.516 31.141 12.82 1 43.84 11 LEU B C 1
ATOM 717 O O . LEU B 1 11 ? -18.547 29.969 12.469 1 43.84 11 LEU B O 1
ATOM 721 N N . ALA B 1 12 ? -17.969 31.859 11.891 1 44.03 12 ALA B N 1
ATOM 722 C CA . ALA B 1 12 ? -16.688 31.422 11.352 1 44.03 12 ALA B CA 1
ATOM 723 C C . ALA B 1 12 ? -15.695 31.109 12.477 1 44.03 12 ALA B C 1
ATOM 725 O O . ALA B 1 12 ? -15.242 32 13.188 1 44.03 12 ALA B O 1
ATOM 726 N N . CYS B 1 13 ? -15.852 29.984 13.133 1 44.84 13 CYS B N 1
ATOM 727 C CA . CYS B 1 13 ? -14.766 29.547 14.008 1 44.84 13 CYS B CA 1
ATOM 728 C C . CYS B 1 13 ? -13.414 29.734 13.328 1 44.84 13 CYS B C 1
ATOM 730 O O . CYS B 1 13 ? -13.047 28.953 12.445 1 44.84 13 CYS B O 1
ATOM 732 N N . PHE B 1 14 ? -12.961 30.891 13.086 1 44.62 14 PHE B N 1
ATOM 733 C CA . PHE B 1 14 ? -11.562 31.125 12.758 1 44.62 14 PHE B CA 1
ATOM 734 C C . PHE B 1 14 ? -10.648 30.297 13.664 1 44.62 14 PHE B C 1
ATOM 736 O O . PHE B 1 14 ? -10.609 30.516 14.883 1 44.62 14 PHE B O 1
ATOM 743 N N . ALA B 1 15 ? -10.453 28.969 13.312 1 49.59 15 ALA B N 1
ATOM 744 C CA . ALA B 1 15 ? -9.375 28.297 14.039 1 49.59 15 ALA B CA 1
ATOM 745 C C . ALA B 1 15 ? -8.172 29.219 14.203 1 49.59 15 ALA B C 1
ATOM 747 O O . ALA B 1 15 ? -7.629 29.719 13.219 1 49.59 15 ALA B O 1
ATOM 748 N N . GLY B 1 16 ? -8.148 29.969 15.07 1 56 16 GLY B N 1
ATOM 749 C CA . GLY B 1 16 ? -6.988 30.781 15.422 1 56 16 GLY B CA 1
ATOM 750 C C . GLY B 1 16 ? -5.672 30.062 15.195 1 56 16 GLY B C 1
ATOM 751 O O . GLY B 1 16 ? -5.641 28.844 15.031 1 56 16 GLY B O 1
ATOM 752 N N . PRO B 1 17 ? -4.559 30.875 14.828 1 60.81 17 PRO B N 1
ATOM 753 C CA . PRO B 1 17 ? -3.242 30.25 14.664 1 60.81 17 PRO B CA 1
ATOM 754 C C . PRO B 1 17 ? -2.947 29.188 15.727 1 60.81 17 PRO B C 1
ATOM 756 O O . PRO B 1 17 ? -3.299 29.375 16.891 1 60.81 17 PRO B O 1
ATOM 759 N N . ALA B 1 18 ? -2.787 27.938 15.188 1 64.38 18 ALA B N 1
ATOM 760 C CA . ALA B 1 18 ? -2.414 26.859 16.109 1 64.38 18 ALA B CA 1
ATOM 761 C C . ALA B 1 18 ? -1.351 27.328 17.094 1 64.38 18 ALA B C 1
ATOM 763 O O . ALA B 1 18 ? -0.458 28.094 16.734 1 64.38 18 ALA B O 1
ATOM 764 N N . SER B 1 19 ? -1.626 27.172 18.312 1 75.31 19 SER B N 1
ATOM 765 C CA . SER B 1 19 ? -0.575 27.422 19.281 1 75.31 19 SER B CA 1
ATOM 766 C C . SER B 1 19 ? 0.706 26.672 18.938 1 75.31 19 SER B C 1
ATOM 768 O O . SER B 1 19 ? 0.682 25.734 18.141 1 75.31 19 SER B O 1
ATOM 770 N N . ALA B 1 20 ? 1.898 27.188 19.219 1 78.94 20 ALA B N 1
ATOM 771 C CA . ALA B 1 20 ? 3.197 26.547 19.016 1 78.94 20 ALA B CA 1
ATOM 772 C C . ALA B 1 20 ? 3.156 25.094 19.469 1 78.94 20 ALA B C 1
ATOM 774 O O . ALA B 1 20 ? 3.754 24.219 18.812 1 78.94 20 ALA B O 1
ATOM 775 N N . ASN B 1 21 ? 2.332 24.781 20.484 1 84.88 21 ASN B N 1
ATOM 776 C CA . ASN B 1 21 ? 2.23 23.422 20.984 1 84.88 21 ASN B CA 1
ATOM 777 C C . ASN B 1 21 ? 1.467 22.516 20.031 1 84.88 21 ASN B C 1
ATOM 779 O O . ASN B 1 21 ? 1.838 21.359 19.828 1 84.88 21 ASN B O 1
ATOM 783 N N . GLU B 1 22 ? 0.465 23.125 19.422 1 87.38 22 GLU B N 1
ATOM 784 C CA . GLU B 1 22 ? -0.316 22.328 18.469 1 87.38 22 GLU B CA 1
ATOM 785 C C . GLU B 1 22 ? 0.518 21.938 17.266 1 87.38 22 GLU B C 1
ATOM 787 O O . GLU B 1 22 ? 0.441 20.812 16.781 1 87.38 22 GLU B O 1
ATOM 792 N N . CYS B 1 23 ? 1.357 22.812 16.844 1 91.19 23 CYS B N 1
ATOM 793 C CA . CYS B 1 23 ? 2.209 22.531 15.695 1 91.19 23 CYS B CA 1
ATOM 794 C C . CYS B 1 23 ? 3.299 21.516 16.062 1 91.19 23 CYS B C 1
ATOM 796 O O . CYS B 1 23 ? 3.637 20.641 15.266 1 91.19 23 CYS B O 1
ATOM 798 N N . SER B 1 24 ? 3.809 21.688 17.234 1 92.56 24 SER B N 1
ATOM 799 C CA . SER B 1 24 ? 4.809 20.734 17.688 1 92.56 24 SER B CA 1
ATOM 800 C C . SER B 1 24 ? 4.227 19.328 17.766 1 92.56 24 SER B C 1
ATOM 802 O O . SER B 1 24 ? 4.848 18.359 17.312 1 92.56 24 SER B O 1
ATOM 804 N N . ASP B 1 25 ? 2.98 19.172 18.297 1 92.94 25 ASP B N 1
ATOM 805 C CA . ASP B 1 25 ? 2.307 17.891 18.375 1 92.94 25 ASP B CA 1
ATOM 806 C C . ASP B 1 25 ? 2.033 17.312 16.984 1 92.94 25 ASP B C 1
ATOM 808 O O . ASP B 1 25 ? 2.229 16.125 16.75 1 92.94 25 ASP B O 1
ATOM 812 N N . ALA B 1 26 ? 1.617 18.125 16.141 1 94.44 26 ALA B N 1
ATOM 813 C CA . ALA B 1 26 ? 1.328 17.688 14.773 1 94.44 26 ALA B CA 1
ATOM 814 C C . ALA B 1 26 ? 2.6 17.234 14.062 1 94.44 26 ALA B C 1
ATOM 816 O O . ALA B 1 26 ? 2.588 16.25 13.328 1 94.44 26 ALA B O 1
ATOM 817 N N . ALA B 1 27 ? 3.643 17.984 14.234 1 93.94 27 ALA B N 1
ATOM 818 C CA . ALA B 1 27 ? 4.926 17.609 13.641 1 93.94 27 ALA B CA 1
ATOM 819 C C . ALA B 1 27 ? 5.402 16.266 14.172 1 93.94 27 ALA B C 1
ATOM 821 O O . ALA B 1 27 ? 5.895 15.43 13.406 1 93.94 27 ALA B O 1
ATOM 822 N N . ASP B 1 28 ? 5.215 16.094 15.445 1 95.06 28 ASP B N 1
ATOM 823 C CA . ASP B 1 28 ? 5.582 14.828 16.062 1 95.06 28 ASP B CA 1
ATOM 824 C C . ASP B 1 28 ? 4.746 13.68 15.492 1 95.06 28 ASP B C 1
ATOM 826 O O . ASP B 1 28 ? 5.273 12.609 15.18 1 95.06 28 ASP B O 1
ATOM 830 N N . ALA B 1 29 ? 3.457 13.883 15.391 1 95.94 29 ALA B N 1
ATOM 831 C CA . ALA B 1 29 ? 2.562 12.883 14.82 1 95.94 29 ALA B CA 1
ATOM 832 C C . ALA B 1 29 ? 2.943 12.562 13.375 1 95.94 29 ALA B C 1
ATOM 834 O O . ALA B 1 29 ? 2.969 11.398 12.977 1 95.94 29 ALA B O 1
ATOM 835 N N . TYR B 1 30 ? 3.256 13.594 12.656 1 96.44 30 TYR B N 1
ATOM 836 C CA . TYR B 1 30 ? 3.67 13.406 11.266 1 96.44 30 TYR B CA 1
ATOM 837 C C . TYR B 1 30 ? 4.953 12.594 11.188 1 96.44 30 TYR B C 1
ATOM 839 O O . TYR B 1 30 ? 5.051 11.648 10.398 1 96.44 30 TYR B O 1
ATOM 847 N N . ASN B 1 31 ? 5.906 12.938 11.938 1 96.31 31 ASN B N 1
ATOM 848 C CA . ASN B 1 31 ? 7.172 12.219 11.945 1 96.31 31 ASN B CA 1
ATOM 849 C C . ASN B 1 31 ? 6.98 10.758 12.344 1 96.31 31 ASN B C 1
ATOM 851 O O . ASN B 1 31 ? 7.582 9.859 11.742 1 96.31 31 ASN B O 1
ATOM 855 N N . SER B 1 32 ? 6.164 10.492 13.328 1 97.69 32 SER B N 1
ATOM 856 C CA . SER B 1 32 ? 5.867 9.133 13.758 1 97.69 32 SER B CA 1
ATOM 857 C C . SER B 1 32 ? 5.18 8.344 12.648 1 97.69 32 SER B C 1
ATOM 859 O O . SER B 1 32 ? 5.562 7.203 12.367 1 97.69 32 SER B O 1
ATOM 861 N N . ALA B 1 33 ? 4.23 8.961 12.07 1 97.94 33 ALA B N 1
ATOM 862 C CA . ALA B 1 33 ? 3.502 8.297 10.992 1 97.94 33 ALA B CA 1
ATOM 863 C C . ALA B 1 33 ? 4.418 8 9.812 1 97.94 33 ALA B C 1
ATOM 865 O O . ALA B 1 33 ? 4.305 6.949 9.18 1 97.94 33 ALA B O 1
ATOM 866 N N . THR B 1 34 ? 5.273 8.93 9.469 1 97.69 34 THR B N 1
ATOM 867 C CA . THR B 1 34 ? 6.227 8.742 8.391 1 97.69 34 THR B CA 1
ATOM 868 C C . THR B 1 34 ? 7.148 7.559 8.68 1 97.69 34 THR B C 1
ATOM 870 O O . THR B 1 34 ? 7.41 6.734 7.801 1 97.69 34 THR B O 1
ATOM 873 N N . SER B 1 35 ? 7.629 7.531 9.898 1 97.75 35 SER B N 1
ATOM 874 C CA . SER B 1 35 ? 8.484 6.414 10.297 1 97.75 35 SER B CA 1
ATOM 875 C C . SER B 1 35 ? 7.738 5.086 10.203 1 97.75 35 SER B C 1
ATOM 877 O O . SER B 1 35 ? 8.273 4.105 9.68 1 97.75 35 SER B O 1
ATOM 879 N N . GLU B 1 36 ? 6.535 5.051 10.688 1 98.25 36 GLU B N 1
ATOM 880 C CA . GLU B 1 36 ? 5.746 3.824 10.688 1 98.25 36 GLU B CA 1
ATOM 881 C C . GLU B 1 36 ? 5.461 3.346 9.266 1 98.25 36 GLU B C 1
ATOM 883 O O . GLU B 1 36 ? 5.668 2.174 8.953 1 98.25 36 GLU B O 1
ATOM 888 N N . ILE B 1 37 ? 4.992 4.273 8.438 1 98.25 37 ILE B N 1
ATOM 889 C CA . ILE B 1 37 ? 4.641 3.883 7.078 1 98.25 37 ILE B CA 1
ATOM 890 C C . ILE B 1 37 ? 5.895 3.438 6.328 1 98.25 37 ILE B C 1
ATOM 892 O O . ILE B 1 37 ? 5.84 2.516 5.512 1 98.25 37 ILE B O 1
ATOM 896 N N . SER B 1 38 ? 7.082 4.039 6.57 1 97.12 38 SER B N 1
ATOM 897 C CA . SER B 1 38 ? 8.344 3.617 5.973 1 97.12 38 SER B CA 1
ATOM 898 C C . SER B 1 38 ? 8.711 2.199 6.395 1 97.12 38 SER B C 1
ATOM 900 O O . SER B 1 38 ? 9.203 1.412 5.582 1 97.12 38 SER B O 1
ATOM 902 N N . GLY B 1 39 ? 8.484 1.87 7.645 1 97.69 39 GLY B N 1
ATOM 903 C CA . GLY B 1 39 ? 8.727 0.519 8.125 1 97.69 39 GLY B CA 1
ATOM 904 C C . GLY B 1 39 ? 7.879 -0.525 7.426 1 97.69 39 GLY B C 1
ATOM 905 O O . GLY B 1 39 ? 8.391 -1.545 6.961 1 97.69 39 GLY B O 1
ATOM 906 N N . TYR B 1 40 ? 6.641 -0.236 7.32 1 98.12 40 TYR B N 1
ATOM 907 C CA . TYR B 1 40 ? 5.738 -1.197 6.699 1 98.12 40 TYR B CA 1
ATOM 908 C C . TYR B 1 40 ? 5.98 -1.281 5.195 1 98.12 40 TYR B C 1
ATOM 910 O O . TYR B 1 40 ? 5.82 -2.346 4.594 1 98.12 40 TYR B O 1
ATOM 918 N N . LEU B 1 41 ? 6.363 -0.153 4.559 1 97.56 41 LEU B N 1
ATOM 919 C CA . LEU B 1 41 ? 6.758 -0.159 3.154 1 97.56 41 LEU B CA 1
ATOM 920 C C . LEU B 1 41 ? 7.914 -1.122 2.92 1 97.56 41 LEU B C 1
ATOM 922 O O . LEU B 1 41 ? 7.883 -1.921 1.98 1 97.56 41 LEU B O 1
ATOM 926 N N . ARG B 1 42 ? 8.898 -1.104 3.729 1 96.5 42 ARG B N 1
ATOM 927 C CA . ARG B 1 42 ? 10.047 -1.991 3.594 1 96.5 42 ARG B CA 1
ATOM 928 C C . ARG B 1 42 ? 9.625 -3.453 3.701 1 96.5 42 ARG B C 1
ATOM 930 O O . ARG B 1 42 ? 10.078 -4.293 2.922 1 96.5 42 ARG B O 1
ATOM 937 N N . ARG B 1 43 ? 8.781 -3.734 4.652 1 97.88 43 ARG B N 1
ATOM 938 C CA . ARG B 1 43 ? 8.297 -5.102 4.82 1 97.88 43 ARG B CA 1
ATOM 939 C C . ARG B 1 43 ? 7.508 -5.559 3.6 1 97.88 43 ARG B C 1
ATOM 941 O O . ARG B 1 43 ? 7.68 -6.684 3.129 1 97.88 43 ARG B O 1
ATOM 948 N N . TYR B 1 44 ? 6.672 -4.699 3.121 1 98.38 44 TYR B N 1
ATOM 949 C CA . TYR B 1 44 ? 5.855 -5.031 1.96 1 98.38 44 TYR B CA 1
ATOM 950 C C . TYR B 1 44 ? 6.719 -5.25 0.726 1 98.38 44 TYR B C 1
ATOM 952 O O . TYR B 1 44 ? 6.508 -6.203 -0.029 1 98.38 44 TYR B O 1
ATOM 960 N N . VAL B 1 45 ? 7.66 -4.379 0.455 1 96.94 45 VAL B N 1
ATOM 961 C CA . VAL B 1 45 ? 8.602 -4.547 -0.646 1 96.94 45 VAL B CA 1
ATOM 962 C C . VAL B 1 45 ? 9.297 -5.902 -0.535 1 96.94 45 VAL B C 1
ATOM 964 O O . VAL B 1 45 ? 9.359 -6.656 -1.509 1 96.94 45 VAL B O 1
ATOM 967 N N . GLY B 1 46 ? 9.836 -6.172 0.64 1 96.94 46 GLY B N 1
ATOM 968 C CA . GLY B 1 46 ? 10.469 -7.465 0.857 1 96.94 46 GLY B CA 1
ATOM 969 C C . GLY B 1 46 ? 9.555 -8.633 0.549 1 96.94 46 GLY B C 1
ATOM 970 O O . GLY B 1 46 ? 9.984 -9.617 -0.057 1 96.94 46 GLY B O 1
ATOM 971 N N . CYS B 1 47 ? 8.305 -8.602 0.959 1 97.94 47 CYS B N 1
ATOM 972 C CA . CYS B 1 47 ? 7.336 -9.664 0.703 1 97.94 47 CYS B CA 1
ATOM 973 C C . CYS B 1 47 ? 7.133 -9.867 -0.793 1 97.94 47 CYS B C 1
ATOM 975 O O . CYS B 1 47 ? 7.18 -10.992 -1.282 1 97.94 47 CYS B O 1
ATOM 977 N N . VAL B 1 48 ? 6.914 -8.781 -1.544 1 97.31 48 VAL B N 1
ATOM 978 C CA . VAL B 1 48 ? 6.66 -8.852 -2.979 1 97.31 48 VAL B CA 1
ATOM 979 C C . VAL B 1 48 ? 7.883 -9.43 -3.691 1 97.31 48 VAL B C 1
ATOM 981 O O . VAL B 1 48 ? 7.75 -10.297 -4.559 1 97.31 48 VAL B O 1
ATOM 984 N N . GLU B 1 49 ? 9.055 -9.023 -3.363 1 95.19 49 GLU B N 1
ATOM 985 C CA . GLU B 1 49 ? 10.289 -9.445 -4.023 1 95.19 49 GLU B CA 1
ATOM 986 C C . GLU B 1 49 ? 10.586 -10.922 -3.752 1 95.19 49 GLU B C 1
ATOM 988 O O . GLU B 1 49 ? 11.164 -11.609 -4.594 1 95.19 49 GLU B O 1
ATOM 993 N N . ASN B 1 50 ? 10.164 -11.344 -2.631 1 95.44 50 ASN B N 1
ATOM 994 C CA . ASN B 1 50 ? 10.562 -12.68 -2.225 1 95.44 50 ASN B CA 1
ATOM 995 C C . ASN B 1 50 ? 9.445 -13.695 -2.447 1 95.44 50 ASN B C 1
ATOM 997 O O . ASN B 1 50 ? 9.664 -14.906 -2.324 1 95.44 50 ASN B O 1
ATOM 1001 N N . SER B 1 51 ? 8.242 -13.289 -2.713 1 94.62 51 SER B N 1
ATOM 1002 C CA . SER B 1 51 ? 7.082 -14.172 -2.777 1 94.62 51 SER B CA 1
ATOM 1003 C C . SER B 1 51 ? 7.277 -15.266 -3.822 1 94.62 51 SER B C 1
ATOM 1005 O O . SER B 1 51 ? 6.938 -16.422 -3.586 1 94.62 51 SER B O 1
ATOM 1007 N N . GLN B 1 52 ? 7.777 -14.945 -5.039 1 92.19 52 GLN B N 1
ATOM 1008 C CA . GLN B 1 52 ? 7.934 -15.875 -6.156 1 92.19 52 GLN B CA 1
ATOM 1009 C C . GLN B 1 52 ? 6.641 -16.625 -6.434 1 92.19 52 GLN B C 1
ATOM 1011 O O . GLN B 1 52 ? 6.668 -17.828 -6.742 1 92.19 52 GLN B O 1
ATOM 1016 N N . GLY B 1 53 ? 5.496 -15.961 -6.152 1 92.56 53 GLY B N 1
ATOM 1017 C CA . GLY B 1 53 ? 4.203 -16.547 -6.461 1 92.56 53 GLY B CA 1
ATOM 1018 C C . GLY B 1 53 ? 3.623 -17.359 -5.312 1 92.56 53 GLY B C 1
ATOM 1019 O O . GLY B 1 53 ? 2.51 -17.875 -5.414 1 92.56 53 GLY B O 1
ATOM 1020 N N . ALA B 1 54 ? 4.289 -17.516 -4.23 1 94.38 54 ALA B N 1
ATOM 1021 C CA . ALA B 1 54 ? 3.844 -18.344 -3.105 1 94.38 54 ALA B CA 1
ATOM 1022 C C . ALA B 1 54 ? 2.988 -17.516 -2.139 1 94.38 54 ALA B C 1
ATOM 1024 O O . ALA B 1 54 ? 2.213 -18.078 -1.362 1 94.38 54 ALA B O 1
ATOM 1025 N N . ASP B 1 55 ? 3.162 -16.266 -2.068 1 95.88 55 ASP B N 1
ATOM 1026 C CA . ASP B 1 55 ? 2.5 -15.344 -1.145 1 95.88 55 ASP B CA 1
ATOM 1027 C C . ASP B 1 55 ? 1.964 -14.117 -1.879 1 95.88 55 ASP B C 1
ATOM 1029 O O . ASP B 1 55 ? 2.691 -13.477 -2.641 1 95.88 55 ASP B O 1
ATOM 1033 N N . ASP B 1 56 ? 0.719 -13.828 -1.661 1 97.25 56 ASP B N 1
ATOM 1034 C CA . ASP B 1 56 ? 0.128 -12.664 -2.32 1 97.25 56 ASP B CA 1
ATOM 1035 C C . ASP B 1 56 ? 0.351 -11.398 -1.501 1 97.25 56 ASP B C 1
ATOM 1037 O O . ASP B 1 56 ? -0.082 -10.312 -1.896 1 97.25 56 ASP B O 1
ATOM 1041 N N . CYS B 1 57 ? 0.901 -11.445 -0.321 1 98.56 57 CYS B N 1
ATOM 1042 C CA . CYS B 1 57 ? 1.362 -10.359 0.539 1 98.56 57 CYS B CA 1
ATOM 1043 C C . CYS B 1 57 ? 0.191 -9.516 1.025 1 98.56 57 CYS B C 1
ATOM 1045 O O . CYS B 1 57 ? 0.355 -8.328 1.318 1 98.56 57 CYS B O 1
ATOM 1047 N N . SER B 1 58 ? -1.004 -10.125 1.084 1 98.44 58 SER B N 1
ATOM 1048 C CA . SER B 1 58 ? -2.199 -9.406 1.513 1 98.44 58 SER B CA 1
ATOM 1049 C C . SER B 1 58 ? -2.084 -8.953 2.965 1 98.44 58 SER B C 1
ATOM 1051 O O . SER B 1 58 ? -2.568 -7.879 3.328 1 98.44 58 SER B O 1
ATOM 1053 N N . SER B 1 59 ? -1.398 -9.75 3.764 1 98.44 59 SER B N 1
ATOM 1054 C CA . SER B 1 59 ? -1.25 -9.391 5.172 1 98.44 59 SER B CA 1
ATOM 1055 C C . SER B 1 59 ? -0.352 -8.172 5.344 1 98.44 59 SER B C 1
ATOM 1057 O O . SER B 1 59 ? -0.696 -7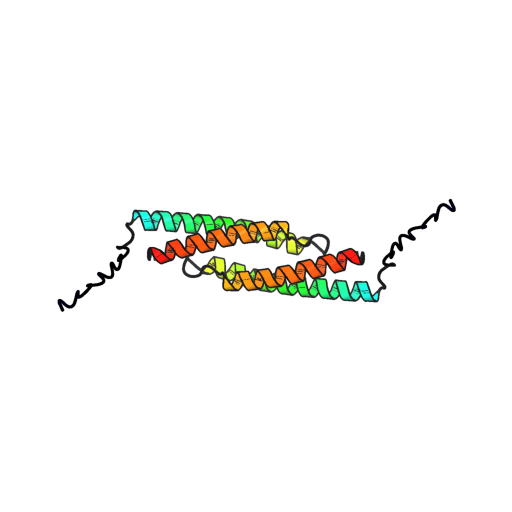.238 6.07 1 98.44 59 SER B O 1
ATOM 1059 N N . GLU B 1 60 ? 0.767 -8.172 4.684 1 98.56 60 GLU B N 1
ATOM 1060 C CA . GLU B 1 60 ? 1.657 -7.02 4.746 1 98.56 60 GLU B CA 1
ATOM 1061 C C . GLU B 1 60 ? 0.988 -5.773 4.168 1 98.56 60 GLU B C 1
ATOM 1063 O O . GLU B 1 60 ? 1.177 -4.668 4.68 1 98.56 60 GLU B O 1
ATOM 1068 N N . PHE B 1 61 ? 0.195 -5.957 3.164 1 98.75 61 PHE B N 1
ATOM 1069 C CA . PHE B 1 61 ? -0.47 -4.809 2.561 1 98.75 61 PHE B CA 1
ATOM 1070 C C . PHE B 1 61 ? -1.508 -4.223 3.51 1 98.75 61 PHE B C 1
ATOM 1072 O O . PHE B 1 61 ? -1.705 -3.006 3.547 1 98.75 61 PHE B O 1
ATOM 1079 N N . ARG B 1 62 ? -2.18 -5.043 4.215 1 98.62 62 ARG B N 1
ATOM 1080 C CA . ARG B 1 62 ? -3.137 -4.562 5.203 1 98.62 62 ARG B CA 1
ATOM 1081 C C . ARG B 1 62 ? -2.453 -3.688 6.25 1 98.62 62 ARG B C 1
ATOM 1083 O O . ARG B 1 62 ? -2.99 -2.654 6.652 1 98.62 62 ARG B O 1
ATOM 1090 N N . ARG B 1 63 ? -1.311 -4.074 6.684 1 98.56 63 ARG B N 1
ATOM 1091 C CA . ARG B 1 63 ? -0.553 -3.277 7.641 1 98.56 63 ARG B CA 1
ATOM 1092 C C . ARG B 1 63 ? -0.132 -1.944 7.031 1 98.56 63 ARG B C 1
ATOM 1094 O O . ARG B 1 63 ? -0.205 -0.904 7.688 1 98.56 63 ARG B O 1
ATOM 1101 N N . LEU B 1 64 ? 0.285 -2.027 5.773 1 98.75 64 LEU B N 1
ATOM 1102 C CA . LEU B 1 64 ? 0.636 -0.805 5.059 1 98.75 64 LEU B CA 1
ATOM 11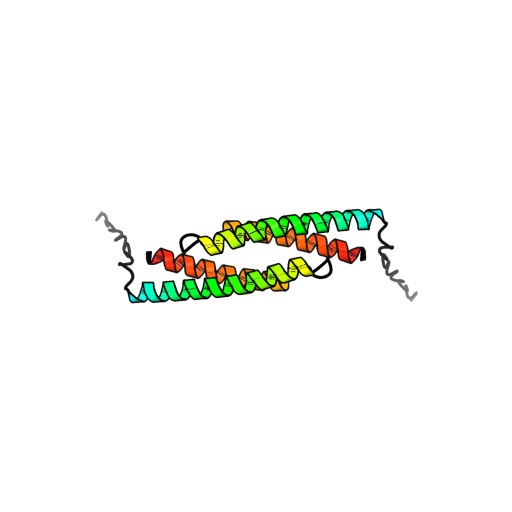03 C C . LEU B 1 64 ? -0.573 0.115 4.926 1 98.75 64 LEU B C 1
ATOM 1105 O O . LEU B 1 64 ? -0.454 1.331 5.098 1 98.75 64 LEU B O 1
ATOM 1109 N N . ARG B 1 65 ? -1.718 -0.45 4.656 1 98.56 65 ARG B N 1
ATOM 1110 C CA . ARG B 1 65 ? -2.947 0.323 4.523 1 98.56 65 ARG B CA 1
ATOM 1111 C C . ARG B 1 65 ? -3.299 1.022 5.832 1 98.56 65 ARG B C 1
ATOM 1113 O O . ARG B 1 65 ? -3.709 2.186 5.832 1 98.56 65 ARG B O 1
ATOM 1120 N N . ASN B 1 66 ? -3.156 0.315 6.902 1 98.56 66 ASN B N 1
ATOM 1121 C CA . ASN B 1 66 ? -3.406 0.927 8.203 1 98.56 66 ASN B CA 1
ATOM 1122 C C . ASN B 1 66 ? -2.451 2.086 8.469 1 98.56 66 ASN B C 1
ATOM 1124 O O . ASN B 1 66 ? -2.869 3.145 8.945 1 98.56 66 ASN B O 1
ATOM 1128 N N . ALA B 1 67 ? -1.184 1.857 8.203 1 98.62 67 ALA B N 1
ATOM 1129 C CA . ALA B 1 67 ? -0.193 2.918 8.367 1 98.62 67 ALA B CA 1
ATOM 1130 C C . ALA B 1 67 ? -0.503 4.105 7.465 1 98.62 67 ALA B C 1
ATOM 1132 O O . ALA B 1 67 ? -0.271 5.258 7.836 1 98.62 67 ALA B O 1
ATOM 1133 N N . GLN B 1 68 ? -0.987 3.834 6.266 1 98.62 68 GLN B N 1
ATOM 1134 C CA . GLN B 1 68 ? -1.378 4.891 5.34 1 98.62 68 GLN B CA 1
ATOM 1135 C C . GLN B 1 68 ? -2.496 5.75 5.926 1 98.62 68 GLN B C 1
ATOM 1137 O O . GLN B 1 68 ? -2.486 6.973 5.781 1 98.62 68 GLN B O 1
ATOM 1142 N N . SER B 1 69 ? -3.467 5.129 6.488 1 98.56 69 SER B N 1
ATOM 1143 C CA . SER B 1 69 ? -4.551 5.863 7.133 1 98.56 69 SER B CA 1
ATOM 1144 C C . SER B 1 69 ? -4.02 6.812 8.203 1 98.56 69 SER B C 1
ATOM 1146 O O . SER B 1 69 ? -4.434 7.969 8.266 1 98.56 69 SER B O 1
ATOM 1148 N N . ASP B 1 70 ? -3.102 6.328 9.031 1 98.06 70 ASP B N 1
ATOM 1149 C CA . ASP B 1 70 ? -2.479 7.156 10.055 1 98.06 70 ASP B CA 1
ATOM 1150 C C . ASP B 1 70 ? -1.686 8.305 9.43 1 98.06 70 ASP B C 1
ATOM 1152 O O . ASP B 1 70 ? -1.713 9.43 9.93 1 98.06 70 ASP B O 1
ATOM 1156 N N . PHE B 1 71 ? -0.967 8.031 8.406 1 98.56 71 PHE B N 1
ATOM 1157 C CA . PHE B 1 71 ? -0.183 9.031 7.695 1 98.56 71 PHE B CA 1
ATOM 1158 C C . PHE B 1 71 ? -1.082 10.125 7.141 1 98.56 71 PHE B C 1
ATOM 1160 O O . PHE B 1 71 ? -0.784 11.312 7.285 1 98.56 71 PHE B O 1
ATOM 1167 N N . GLU B 1 72 ? -2.203 9.742 6.543 1 98.31 72 GLU B N 1
ATOM 1168 C CA . GLU B 1 72 ? -3.162 10.711 6.023 1 98.31 72 GLU B CA 1
ATOM 1169 C C . GLU B 1 72 ? -3.688 11.617 7.133 1 98.31 72 GLU B C 1
ATOM 1171 O O . GLU B 1 72 ? -3.799 12.828 6.949 1 98.31 72 GLU B O 1
ATOM 1176 N N . SER B 1 73 ? -4.023 11.008 8.211 1 97.69 73 SER B N 1
ATOM 1177 C CA . SER B 1 73 ? -4.508 11.773 9.352 1 97.69 73 SER B CA 1
ATOM 1178 C C . SER B 1 73 ? -3.453 12.758 9.844 1 97.69 73 SER B C 1
ATOM 1180 O O . SER B 1 73 ? -3.77 13.906 10.148 1 97.69 73 SER B O 1
ATOM 1182 N N . ALA B 1 74 ? -2.238 12.297 9.922 1 97.25 74 ALA B N 1
ATOM 1183 C CA . ALA B 1 74 ? -1.146 13.148 10.398 1 97.25 74 ALA B CA 1
ATOM 1184 C C . ALA B 1 74 ? -0.897 14.305 9.438 1 97.25 74 ALA B C 1
ATOM 1186 O O . ALA B 1 74 ? -0.684 15.445 9.867 1 97.25 74 ALA B O 1
ATOM 1187 N N . VAL B 1 75 ? -0.915 14.031 8.203 1 97 75 VAL B N 1
ATOM 1188 C CA . VAL B 1 75 ? -0.722 15.086 7.207 1 97 75 VAL B CA 1
ATOM 1189 C C . VAL B 1 75 ? -1.864 16.094 7.297 1 97 75 VAL B C 1
ATOM 1191 O O . VAL B 1 75 ? -1.635 17.312 7.254 1 97 75 VAL B O 1
ATOM 1194 N N . SER B 1 76 ? -3.068 15.602 7.363 1 96.25 76 SER B N 1
ATOM 1195 C CA . SER B 1 76 ? -4.23 16.484 7.488 1 96.25 76 SER B CA 1
ATOM 1196 C C . SER B 1 76 ? -4.09 17.422 8.68 1 96.25 76 SER B C 1
ATOM 1198 O O . SER B 1 76 ? -4.348 18.625 8.562 1 96.25 76 SER B O 1
ATOM 1200 N N . GLN B 1 77 ? -3.678 16.891 9.797 1 93.62 77 GLN B N 1
ATOM 1201 C CA . GLN B 1 77 ? -3.486 17.719 10.984 1 93.62 77 GLN B CA 1
ATOM 1202 C C . GLN B 1 77 ? -2.352 18.719 10.789 1 93.62 77 GLN B C 1
ATOM 1204 O O . GLN B 1 77 ? -2.477 19.875 11.164 1 93.62 77 GLN B O 1
ATOM 1209 N N . TYR B 1 78 ? -1.345 18.172 10.32 1 93.5 78 TYR B N 1
ATOM 1210 C CA . TYR B 1 78 ? -0.181 19.016 10.055 1 93.5 78 TYR B CA 1
ATOM 1211 C C . TYR B 1 78 ? -0.548 20.188 9.156 1 93.5 78 TYR B C 1
ATOM 1213 O O . TYR B 1 78 ? -0.135 21.328 9.406 1 93.5 78 TYR B O 1
ATOM 1221 N N . GLN B 1 79 ? -1.328 20.047 8.203 1 92.62 79 GLN B N 1
ATOM 1222 C CA . GLN B 1 79 ? -1.774 21.078 7.262 1 92.62 79 GLN B CA 1
ATOM 1223 C C . GLN B 1 79 ? -2.826 21.984 7.895 1 92.62 79 GLN B C 1
ATOM 1225 O O . GLN B 1 79 ? -2.82 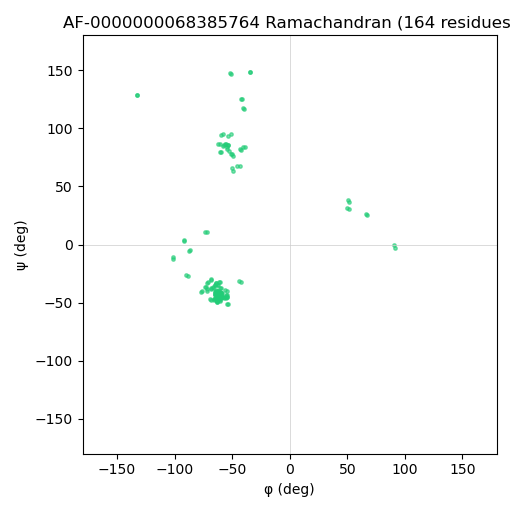23.203 7.676 1 92.62 79 GLN B O 1
ATOM 1230 N N . SER B 1 80 ? -3.699 21.406 8.633 1 92.25 80 SER B N 1
ATOM 1231 C CA . SER B 1 80 ? -4.789 22.156 9.242 1 92.25 80 SER B CA 1
ATOM 1232 C C . SER B 1 80 ? -4.254 23.234 10.18 1 92.25 80 SER B C 1
ATOM 1234 O O . SER B 1 80 ? -4.84 24.312 10.289 1 92.25 80 SER B O 1
ATOM 1236 N N . TYR B 1 81 ? -3.131 22.938 10.797 1 89.31 81 TYR B N 1
ATOM 1237 C CA . TYR B 1 81 ? -2.557 23.875 11.758 1 89.31 81 TYR B CA 1
ATOM 1238 C C . TYR B 1 81 ? -1.562 24.812 11.078 1 89.31 81 TYR B C 1
ATOM 1240 O O . TYR B 1 81 ? -0.93 25.641 11.734 1 89.31 81 TYR B O 1
ATOM 1248 N N . ASP B 1 82 ? -1.45 24.641 9.75 1 84.69 82 ASP B N 1
ATOM 1249 C CA . ASP B 1 82 ? -0.522 25.453 8.969 1 84.69 82 ASP B CA 1
ATOM 1250 C C . ASP B 1 82 ? 0.879 25.422 9.578 1 84.69 82 ASP B C 1
ATOM 1252 O O . ASP B 1 82 ? 1.495 26.469 9.781 1 84.69 82 ASP B O 1
ATOM 1256 N N . CYS B 1 83 ? 1.194 24.297 10.062 1 80 83 CYS B N 1
ATOM 1257 C CA . CYS B 1 83 ? 2.443 24.156 10.797 1 80 83 CYS B CA 1
ATOM 1258 C C . CYS B 1 83 ? 3.643 24.219 9.859 1 80 83 CYS B C 1
ATOM 1260 O O . CYS B 1 83 ? 4.785 24.047 10.289 1 80 83 CYS B O 1
ATOM 1262 N N . ARG B 1 84 ? 3.455 24.578 8.664 1 70.81 84 ARG B N 1
ATOM 1263 C CA . ARG B 1 84 ? 4.605 24.781 7.785 1 70.81 84 ARG B CA 1
ATOM 1264 C C . ARG B 1 84 ? 5.379 26.031 8.164 1 70.81 84 ARG B C 1
ATOM 1266 O O . ARG B 1 84 ? 4.801 27 8.68 1 70.81 84 ARG B O 1
#

Organism: Agrobacterium fabrum (strain C58 / ATCC 33970) (NCBI:txid176299)

Solvent-accessible surface area (backbone atoms only — not comparable to full-atom values): 9371 Å² total; per-residue (Å²): 132,85,80,80,80,78,79,78,77,77,76,72,76,68,78,60,83,50,51,74,63,54,33,51,52,25,50,50,45,33,52,50,25,51,53,49,33,52,54,35,47,52,53,35,52,51,42,64,74,65,25,86,54,77,50,58,46,62,69,46,46,51,53,33,50,54,30,45,54,48,30,34,53,21,21,50,48,28,50,74,42,55,54,116,134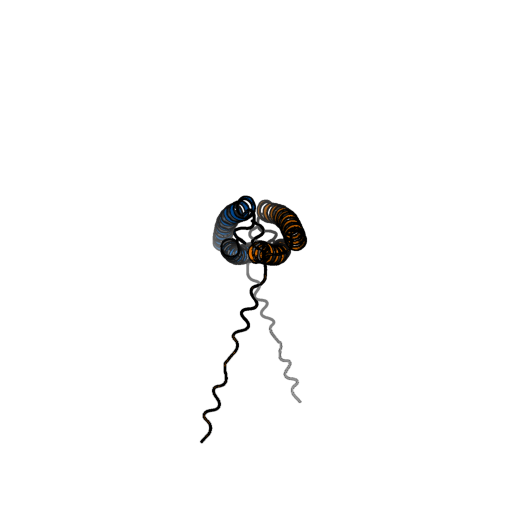,85,81,80,80,77,79,79,77,77,76,70,76,68,77,59,82,49,51,75,64,53,33,52,51,26,51,49,44,32,53,51,24,52,53,50,34,51,52,33,47,53,52,35,52,52,40,64,73,64,24,84,54,76,50,56,48,62,69,44,45,50,54,34,50,52,30,46,54,50,29,33,52,22,22,51,48,28,50,74,42,57,54,116